Protein AF-A0A0J1BJH4-F1 (afdb_monomer_lite)

Secondary structure (DSSP, 8-state):
-HHHHHHHHHGGGGGSTTHHHHHHHHHHHHHHHH-HHHHHHHHHHHHHHHTSTTEEEEE-TTSSEEEEETTEEEEEE-TTSEEEEE--HHHHHHHHHTTSSEE-TT-TTSSEEEEE--SHHHHHHHHHHHHHHHHHHHHHHHHHHHT-

Structure (mmCIF, N/CA/C/O backbone):
data_AF-A0A0J1BJH4-F1
#
_entry.id   AF-A0A0J1BJH4-F1
#
loop_
_atom_site.group_PDB
_atom_site.id
_atom_site.type_symbol
_atom_site.label_atom_id
_atom_site.label_alt_id
_atom_site.label_comp_id
_atom_site.label_asym_id
_atom_site.label_entity_id
_atom_site.label_seq_id
_atom_site.pdbx_PDB_ins_code
_atom_site.Cartn_x
_atom_site.Cartn_y
_atom_site.Cartn_z
_atom_site.occupancy
_atom_site.B_iso_or_equiv
_atom_site.auth_seq_id
_atom_site.auth_comp_id
_atom_site.auth_asym_id
_atom_site.auth_atom_id
_atom_site.pdbx_PDB_model_num
ATOM 1 N N . MET A 1 1 ? 9.779 8.771 -11.263 1.00 68.31 1 MET A N 1
ATOM 2 C CA . MET A 1 1 ? 10.223 9.571 -12.432 1.00 68.31 1 MET A CA 1
ATOM 3 C C . MET A 1 1 ? 9.064 9.882 -13.375 1.00 68.31 1 MET A C 1
ATOM 5 O O . MET A 1 1 ? 8.737 11.053 -13.467 1.00 68.31 1 MET A O 1
ATOM 9 N N . LEU A 1 2 ? 8.367 8.903 -13.973 1.00 81.81 2 LEU A N 1
ATOM 10 C CA . LEU A 1 2 ? 7.167 9.180 -14.791 1.00 81.81 2 LEU A CA 1
ATOM 11 C C . LEU A 1 2 ? 5.916 9.502 -13.954 1.00 81.81 2 LEU A C 1
ATOM 13 O O . LEU A 1 2 ? 5.309 10.549 -14.140 1.00 81.81 2 LEU A O 1
ATOM 17 N N . PHE A 1 3 ? 5.568 8.651 -12.983 1.00 83.12 3 PHE A N 1
ATOM 18 C CA . PHE A 1 3 ? 4.382 8.849 -12.136 1.00 83.12 3 PHE A CA 1
ATOM 19 C C . PHE A 1 3 ? 4.398 10.206 -11.420 1.00 83.12 3 PHE A C 1
ATOM 21 O O . PHE A 1 3 ? 3.482 11.007 -11.563 1.00 83.12 3 PHE A O 1
ATOM 28 N N . SER A 1 4 ? 5.500 10.516 -10.734 1.00 82.88 4 SER A N 1
ATOM 29 C CA . SER A 1 4 ? 5.683 11.798 -10.045 1.00 82.88 4 SER A CA 1
ATOM 30 C C . SER A 1 4 ? 5.631 12.997 -11.000 1.00 82.88 4 SER A C 1
ATOM 32 O O . SER A 1 4 ? 5.155 14.057 -10.610 1.00 82.88 4 SER A O 1
ATOM 34 N N . PHE A 1 5 ? 6.099 12.847 -12.246 1.00 87.62 5 PHE A N 1
ATOM 35 C CA . PHE A 1 5 ? 5.996 13.891 -13.267 1.00 87.62 5 PHE A CA 1
ATOM 36 C C . PHE A 1 5 ? 4.535 14.118 -13.674 1.00 87.62 5 PHE A C 1
ATOM 38 O O . PHE A 1 5 ? 4.062 15.251 -13.624 1.00 87.62 5 PHE A O 1
ATOM 45 N N . VAL A 1 6 ? 3.801 13.050 -14.003 1.00 86.81 6 VAL A N 1
ATOM 46 C CA . VAL A 1 6 ? 2.380 13.126 -14.382 1.00 86.81 6 VAL A CA 1
ATOM 47 C C . VAL A 1 6 ? 1.564 13.752 -13.258 1.00 86.81 6 VAL A C 1
ATOM 49 O O . VAL A 1 6 ? 0.850 14.721 -13.482 1.00 86.81 6 VAL A O 1
ATOM 52 N N . VAL A 1 7 ? 1.732 13.278 -12.027 1.00 85.81 7 VAL A N 1
ATOM 53 C CA . VAL A 1 7 ? 1.026 13.824 -10.864 1.00 85.81 7 VAL A CA 1
ATOM 54 C C . VAL A 1 7 ? 1.351 15.309 -10.646 1.00 85.81 7 VAL A C 1
ATOM 56 O O . VAL A 1 7 ? 0.452 16.098 -10.360 1.00 85.81 7 VAL A O 1
ATOM 59 N N . LYS A 1 8 ? 2.618 15.716 -10.814 1.00 87.44 8 LYS A N 1
ATOM 60 C CA . LYS A 1 8 ? 3.061 17.100 -10.586 1.00 87.44 8 LYS A CA 1
ATOM 61 C C . LYS A 1 8 ? 2.583 18.076 -11.662 1.00 87.44 8 LYS A C 1
ATOM 63 O O . LYS A 1 8 ? 2.177 19.183 -11.324 1.00 87.44 8 LYS A O 1
ATOM 68 N N . TYR A 1 9 ? 2.664 17.700 -12.937 1.00 90.12 9 TYR A N 1
ATOM 69 C CA . TYR A 1 9 ? 2.416 18.617 -14.059 1.00 90.12 9 TYR A CA 1
ATOM 70 C C . TYR A 1 9 ? 1.043 18.430 -14.703 1.00 90.12 9 TYR A C 1
ATOM 72 O O . TYR A 1 9 ? 0.465 19.385 -15.211 1.00 90.12 9 TYR A O 1
ATOM 80 N N . LEU A 1 10 ? 0.502 17.215 -14.656 1.00 90.62 10 LEU A N 1
ATOM 81 C CA . LEU A 1 10 ? -0.784 16.844 -15.247 1.00 90.62 10 LEU A CA 1
ATOM 82 C C . LEU A 1 10 ? -1.839 16.510 -14.183 1.00 90.62 10 LEU A C 1
ATOM 84 O O . LEU A 1 10 ? -2.918 16.029 -14.511 1.00 90.62 10 LEU A O 1
ATOM 88 N N . GLY A 1 11 ? -1.575 16.806 -12.906 1.00 86.69 11 GLY A N 1
ATOM 89 C CA . GLY A 1 11 ? -2.496 16.521 -11.803 1.00 86.69 11 GLY A CA 1
ATOM 90 C C . GLY A 1 11 ? -3.868 17.196 -11.927 1.00 86.69 11 GLY A C 1
ATOM 91 O O . GLY A 1 11 ? -4.829 16.711 -11.336 1.00 86.69 11 GLY A O 1
ATOM 92 N N . PHE A 1 12 ? -4.003 18.267 -12.719 1.00 90.75 12 PHE A N 1
ATOM 93 C CA . PHE A 1 12 ? -5.297 18.903 -13.010 1.00 90.75 12 PHE A CA 1
ATOM 94 C C . PHE A 1 12 ? -6.258 17.978 -13.777 1.00 90.75 12 PHE A C 1
ATOM 96 O O . PHE A 1 12 ? -7.474 18.116 -13.657 1.00 90.75 12 PHE A O 1
ATOM 103 N N . LEU A 1 13 ? -5.726 16.991 -14.505 1.00 91.50 13 LEU A N 1
ATOM 104 C CA . LEU A 1 13 ? -6.509 16.013 -15.257 1.00 91.50 13 LEU A CA 1
ATOM 105 C C . LEU A 1 13 ? -7.305 15.057 -14.357 1.00 91.50 13 LEU A C 1
ATOM 107 O O . LEU A 1 13 ? -8.266 14.452 -14.821 1.00 91.50 13 LEU A O 1
ATOM 111 N N . LYS A 1 14 ? -6.983 14.962 -13.060 1.00 87.62 14 LYS A N 1
ATOM 112 C CA . LYS A 1 14 ? -7.725 14.123 -12.102 1.00 87.62 14 LYS A CA 1
ATOM 113 C C . LYS A 1 14 ? -9.203 14.508 -11.948 1.00 87.62 14 LYS A C 1
ATOM 115 O O . LYS A 1 14 ? -9.975 13.726 -11.409 1.00 87.62 14 LYS A O 1
ATOM 120 N N . GLY A 1 15 ? -9.586 15.716 -12.373 1.00 89.56 15 GLY A N 1
ATOM 121 C CA . GLY A 1 15 ? -10.982 16.160 -12.394 1.00 89.56 15 GLY A CA 1
ATOM 122 C C . GLY A 1 15 ? -11.812 15.536 -13.521 1.00 89.56 15 GLY A C 1
ATOM 123 O O . GLY A 1 15 ? -13.035 15.626 -13.487 1.00 89.56 15 GLY A O 1
ATOM 124 N N . ILE A 1 16 ? -11.169 14.905 -14.511 1.00 94.06 16 ILE A N 1
ATOM 125 C CA . ILE A 1 16 ? -11.852 14.183 -15.585 1.00 94.06 16 ILE A CA 1
ATOM 126 C C . ILE A 1 16 ? -12.253 12.801 -15.050 1.00 94.06 16 ILE A C 1
ATOM 128 O O . ILE A 1 16 ? -11.376 12.051 -14.607 1.00 94.06 16 ILE A O 1
ATOM 132 N N . PRO A 1 17 ? -13.548 12.433 -15.099 1.00 93.62 17 PRO A N 1
ATOM 133 C CA . PRO A 1 17 ? -14.009 11.134 -14.625 1.00 93.62 17 PRO A CA 1
ATOM 134 C C . PRO A 1 17 ? -13.218 9.978 -15.245 1.00 93.62 17 PRO A C 1
ATOM 136 O O . PRO A 1 17 ? -12.952 9.975 -16.445 1.00 93.62 17 PRO A O 1
ATOM 139 N N . LEU A 1 18 ? -12.868 8.987 -14.421 1.00 93.38 18 LEU A N 1
ATOM 140 C CA . LEU A 1 18 ? -12.176 7.745 -14.801 1.00 93.38 18 LEU A CA 1
ATOM 141 C C . LEU A 1 18 ? -10.732 7.888 -15.310 1.00 93.38 18 LEU A C 1
ATOM 143 O O . LEU A 1 18 ? -10.048 6.880 -15.489 1.00 93.38 18 LEU A O 1
ATOM 147 N N . LEU A 1 19 ? -10.226 9.103 -15.530 1.00 94.88 19 LEU A N 1
ATOM 148 C CA . LEU A 1 19 ? -8.923 9.286 -16.169 1.00 94.88 19 LEU A CA 1
ATOM 149 C C . LEU A 1 19 ? -7.764 8.764 -15.312 1.00 94.88 19 LEU A C 1
ATOM 151 O O . LEU A 1 19 ? -6.823 8.173 -15.839 1.00 94.88 19 LEU A O 1
ATOM 155 N N . ALA A 1 20 ? -7.843 8.927 -13.993 1.00 94.38 20 ALA A N 1
ATOM 156 C CA . ALA A 1 20 ? -6.829 8.399 -13.088 1.00 94.38 20 ALA A CA 1
ATOM 157 C C . ALA A 1 20 ? -6.817 6.859 -13.078 1.00 94.38 20 ALA A C 1
ATOM 159 O O . ALA A 1 20 ? -5.752 6.246 -13.060 1.00 94.38 20 ALA A O 1
ATOM 160 N N . GLN A 1 21 ? -7.992 6.230 -13.177 1.00 95.69 21 GLN A N 1
ATOM 161 C CA . GLN A 1 21 ? -8.126 4.779 -13.294 1.00 95.69 21 GLN A CA 1
ATOM 162 C C . GLN A 1 21 ? -7.561 4.285 -14.626 1.00 95.69 21 GLN A C 1
ATOM 164 O O . GLN A 1 21 ? -6.824 3.304 -14.642 1.00 95.69 21 GLN A O 1
ATOM 169 N N . ILE A 1 22 ? -7.857 4.966 -15.738 1.00 96.19 22 ILE A N 1
ATOM 170 C CA . ILE A 1 22 ? -7.286 4.628 -17.050 1.00 96.19 22 ILE A CA 1
ATOM 171 C C . ILE A 1 22 ? -5.760 4.722 -16.998 1.00 96.19 22 ILE A C 1
ATOM 173 O O . ILE A 1 22 ? -5.079 3.796 -17.427 1.00 96.19 22 ILE A O 1
ATOM 177 N N . PHE A 1 23 ? -5.219 5.805 -16.437 1.00 95.12 23 PHE A N 1
ATOM 178 C CA . PHE A 1 23 ? -3.777 5.994 -16.306 1.00 95.12 23 PHE A CA 1
ATOM 179 C C . PHE A 1 23 ? -3.114 4.869 -15.499 1.00 95.12 23 PHE A C 1
ATOM 181 O O . PHE A 1 23 ? -2.116 4.302 -15.944 1.00 95.12 23 PHE A O 1
ATOM 188 N N . ASP A 1 24 ? -3.686 4.504 -14.352 1.00 96.50 24 ASP A N 1
ATOM 189 C CA . ASP A 1 24 ? -3.160 3.414 -13.527 1.00 96.50 24 ASP A CA 1
ATOM 190 C C . ASP A 1 24 ? -3.239 2.051 -14.242 1.00 96.50 24 ASP A C 1
ATOM 192 O O . ASP A 1 24 ? -2.275 1.290 -14.223 1.00 96.50 24 ASP A O 1
ATOM 196 N N . ASN A 1 25 ? -4.317 1.776 -14.986 1.00 96.56 25 ASN A N 1
ATOM 197 C CA . ASN A 1 25 ? -4.434 0.548 -15.781 1.00 96.56 25 ASN A CA 1
ATOM 198 C C . ASN A 1 25 ? -3.459 0.508 -16.969 1.00 96.56 25 ASN A C 1
ATOM 200 O O . ASN A 1 25 ? -2.920 -0.551 -17.280 1.00 96.56 25 ASN A O 1
ATOM 204 N N . VAL A 1 26 ? -3.174 1.644 -17.614 1.00 96.38 26 VAL A N 1
ATOM 205 C CA . VAL A 1 26 ? -2.116 1.728 -18.637 1.00 96.38 26 VAL A CA 1
ATOM 206 C C . VAL A 1 26 ? -0.752 1.416 -18.017 1.00 96.38 26 VAL A C 1
ATOM 208 O O . VAL A 1 26 ? 0.031 0.674 -18.606 1.00 96.38 26 VAL A O 1
ATOM 211 N N . MET A 1 27 ? -0.482 1.913 -16.806 1.00 95.25 27 MET A N 1
ATOM 212 C CA . MET A 1 27 ? 0.725 1.555 -16.055 1.00 95.25 27 MET A CA 1
ATOM 213 C C . MET A 1 27 ? 0.764 0.062 -15.707 1.00 95.25 27 MET A C 1
ATOM 215 O O . MET A 1 27 ? 1.830 -0.544 -15.810 1.00 95.25 27 MET A O 1
ATOM 219 N N . LYS A 1 28 ? -0.377 -0.545 -15.351 1.00 96.19 28 LYS A N 1
ATOM 220 C CA . LYS A 1 28 ? -0.492 -1.991 -15.103 1.00 96.19 28 LYS A CA 1
ATOM 221 C C . LYS A 1 28 ? -0.168 -2.810 -16.352 1.00 96.19 28 LYS A C 1
ATOM 223 O O . LYS A 1 28 ? 0.634 -3.733 -16.279 1.00 96.19 28 LYS A O 1
ATOM 228 N N . LEU A 1 29 ? -0.736 -2.441 -17.503 1.00 97.38 29 LEU A N 1
ATOM 229 C CA . LEU A 1 29 ? -0.457 -3.092 -18.790 1.00 97.38 29 LEU A CA 1
ATOM 230 C C . LEU A 1 29 ? 1.011 -2.945 -19.197 1.00 97.38 29 LEU A C 1
ATOM 232 O O . LEU A 1 29 ? 1.612 -3.895 -19.686 1.00 97.38 29 LEU A O 1
ATOM 236 N N . TRP A 1 30 ? 1.601 -1.772 -18.969 1.00 95.69 30 TRP A N 1
ATOM 237 C CA . TRP A 1 30 ? 3.029 -1.569 -19.188 1.00 95.69 30 TRP A CA 1
ATOM 238 C C . TRP A 1 30 ? 3.868 -2.482 -18.286 1.00 95.69 30 TRP A C 1
ATOM 240 O O . TRP A 1 30 ? 4.768 -3.157 -18.779 1.00 95.69 30 TRP A O 1
ATOM 250 N N . LEU A 1 31 ? 3.554 -2.552 -16.987 1.00 94.56 31 LEU A N 1
ATOM 251 C CA . LEU A 1 31 ? 4.264 -3.418 -16.042 1.00 94.56 31 LEU A CA 1
ATOM 252 C C . LEU A 1 31 ? 4.124 -4.897 -16.357 1.00 94.56 31 LEU A C 1
ATOM 254 O O . LEU A 1 31 ? 5.109 -5.611 -16.254 1.00 94.56 31 LEU A O 1
ATOM 258 N N . PHE A 1 32 ? 2.966 -5.339 -16.834 1.00 96.06 32 PHE A N 1
ATOM 259 C CA . PHE A 1 32 ? 2.797 -6.710 -17.305 1.00 96.06 32 PHE A CA 1
ATOM 260 C C . PHE A 1 32 ? 3.828 -7.087 -18.383 1.00 96.06 32 PHE A C 1
ATOM 262 O O . PHE A 1 32 ? 4.293 -8.222 -18.426 1.00 96.06 32 PHE A O 1
ATOM 269 N N . VAL A 1 33 ? 4.218 -6.130 -19.231 1.00 97.06 33 VAL A N 1
ATOM 270 C CA . VAL A 1 33 ? 5.228 -6.344 -20.273 1.00 97.06 33 VAL A CA 1
ATOM 271 C C . VAL A 1 33 ? 6.656 -6.233 -19.728 1.00 97.06 33 VAL A C 1
ATOM 273 O O . VAL A 1 33 ? 7.517 -6.997 -20.157 1.00 97.06 33 VAL A O 1
ATOM 276 N N . VAL A 1 34 ? 6.937 -5.281 -18.829 1.00 95.75 34 VAL A N 1
ATOM 277 C CA . VAL A 1 34 ? 8.326 -4.964 -18.428 1.00 95.75 34 VAL A CA 1
ATOM 278 C C . VAL A 1 34 ? 8.791 -5.594 -17.115 1.00 95.75 34 VAL A C 1
ATOM 280 O O . VAL A 1 34 ? 9.991 -5.760 -16.928 1.00 95.75 34 VAL A O 1
ATOM 283 N N . ASP A 1 35 ? 7.874 -5.885 -16.197 1.00 95.44 35 ASP A N 1
ATOM 284 C CA . ASP A 1 35 ? 8.145 -6.368 -14.838 1.00 95.44 35 ASP A CA 1
ATOM 285 C C . ASP A 1 35 ? 6.887 -7.064 -14.268 1.00 95.44 35 ASP A C 1
ATOM 287 O O . ASP A 1 35 ? 6.211 -6.526 -13.381 1.00 95.44 35 ASP A O 1
ATOM 291 N N . PRO A 1 36 ? 6.505 -8.230 -14.830 1.00 95.56 36 PRO A N 1
ATOM 292 C CA . PRO A 1 36 ? 5.314 -8.959 -14.402 1.00 95.56 36 PRO A CA 1
ATOM 293 C C . PRO A 1 36 ? 5.433 -9.491 -12.969 1.00 95.56 36 PRO A C 1
ATOM 295 O O . PRO A 1 36 ? 4.419 -9.575 -12.285 1.00 95.56 36 PRO A O 1
ATOM 298 N N . GLU A 1 37 ? 6.648 -9.767 -12.480 1.00 96.19 37 GLU A N 1
ATOM 299 C CA . GLU A 1 37 ? 6.871 -10.209 -11.096 1.00 96.19 37 GLU A CA 1
ATOM 300 C C . GLU A 1 37 ? 6.360 -9.163 -10.100 1.00 96.19 37 GLU A C 1
ATOM 302 O O . GLU A 1 37 ? 5.711 -9.513 -9.117 1.00 96.19 37 GLU A O 1
ATOM 307 N N . ARG A 1 38 ? 6.539 -7.860 -10.372 1.00 96.00 38 ARG A N 1
ATOM 308 C CA . ARG A 1 38 ? 5.954 -6.817 -9.516 1.00 96.00 38 ARG A CA 1
ATOM 309 C C . ARG A 1 38 ? 4.427 -6.898 -9.435 1.00 96.00 38 ARG A C 1
ATOM 311 O O . ARG A 1 38 ? 3.878 -6.539 -8.395 1.00 96.00 38 ARG A O 1
ATOM 318 N N . LEU A 1 39 ? 3.740 -7.346 -10.487 1.00 96.81 39 LEU A N 1
ATOM 319 C CA . LEU A 1 39 ? 2.289 -7.549 -10.431 1.00 96.81 39 LEU A CA 1
ATOM 320 C C . LEU A 1 39 ? 1.926 -8.724 -9.518 1.00 96.81 39 LEU A C 1
ATOM 322 O O . LEU A 1 39 ? 1.008 -8.576 -8.717 1.00 96.81 39 LEU A O 1
ATOM 326 N N . ASP A 1 40 ? 2.692 -9.817 -9.550 1.00 97.81 40 ASP A N 1
ATOM 327 C CA . ASP A 1 40 ? 2.494 -10.947 -8.632 1.00 97.81 40 ASP A CA 1
ATOM 328 C C . ASP A 1 40 ? 2.657 -10.511 -7.164 1.00 97.81 40 ASP A C 1
ATOM 330 O O . ASP A 1 40 ? 1.876 -10.905 -6.298 1.00 97.81 40 ASP A O 1
ATOM 334 N N . LEU A 1 41 ? 3.624 -9.629 -6.876 1.00 98.31 41 LEU A N 1
ATOM 335 C CA . LEU A 1 41 ? 3.816 -9.068 -5.532 1.00 98.31 41 LEU A CA 1
ATOM 336 C C . LEU A 1 41 ? 2.634 -8.194 -5.086 1.00 98.31 41 LEU A C 1
ATOM 338 O O . LEU A 1 41 ? 2.271 -8.195 -3.908 1.00 98.31 41 LEU A O 1
ATOM 342 N N . LEU A 1 42 ? 2.041 -7.428 -6.007 1.00 98.06 42 LEU A N 1
ATOM 343 C CA . LEU A 1 42 ? 0.847 -6.626 -5.727 1.00 98.06 42 LEU A CA 1
ATOM 344 C C . LEU A 1 42 ? -0.365 -7.514 -5.449 1.00 98.06 42 LEU A C 1
ATOM 346 O O . LEU A 1 42 ? -1.090 -7.260 -4.485 1.00 98.06 42 LEU A O 1
ATOM 350 N N . ASP A 1 43 ? -0.541 -8.571 -6.239 1.00 98.00 43 ASP A N 1
ATOM 351 C CA . ASP A 1 43 ? -1.600 -9.553 -6.037 1.00 98.00 43 ASP A CA 1
ATOM 352 C C . ASP A 1 43 ? -1.408 -10.284 -4.692 1.00 98.00 43 ASP A C 1
ATOM 354 O O . ASP A 1 43 ? -2.371 -10.491 -3.952 1.00 98.00 43 ASP A O 1
ATOM 358 N N . GLU A 1 44 ? -0.176 -10.636 -4.308 1.00 98.38 44 GLU A N 1
ATOM 359 C CA . GLU A 1 44 ? 0.115 -11.245 -3.002 1.00 98.38 44 GLU A CA 1
ATOM 360 C C . GLU A 1 44 ? -0.174 -10.285 -1.835 1.00 98.38 44 GLU A C 1
ATOM 362 O O . GLU A 1 44 ? -0.783 -10.690 -0.835 1.00 98.38 44 GLU A O 1
ATOM 367 N N . LEU A 1 45 ? 0.205 -9.009 -1.964 1.00 98.50 45 LEU A N 1
ATOM 368 C CA . LEU A 1 45 ? -0.095 -7.966 -0.981 1.00 98.50 45 LEU A CA 1
ATOM 369 C C . LEU A 1 45 ? -1.613 -7.801 -0.796 1.00 98.50 45 LEU A C 1
ATOM 371 O O . LEU A 1 45 ? -2.101 -7.810 0.340 1.00 98.50 45 LEU A O 1
ATOM 375 N N . GLU A 1 46 ? -2.362 -7.693 -1.899 1.00 98.25 46 GLU A N 1
ATOM 376 C CA . GLU A 1 46 ? -3.820 -7.552 -1.887 1.00 98.25 46 GLU A CA 1
ATOM 377 C C . GLU A 1 46 ? -4.496 -8.771 -1.248 1.00 98.25 46 GLU A C 1
ATOM 379 O O . GLU A 1 46 ? -5.263 -8.635 -0.290 1.00 98.25 46 GLU A O 1
ATOM 384 N N . ASN A 1 47 ? -4.158 -9.973 -1.723 1.00 98.25 47 ASN A N 1
ATOM 385 C CA . ASN A 1 47 ? -4.716 -11.230 -1.229 1.00 98.25 47 ASN A CA 1
ATOM 386 C C . ASN A 1 47 ? -4.401 -11.471 0.250 1.00 98.25 47 ASN A C 1
ATOM 388 O O . ASN A 1 47 ? -5.204 -12.067 0.973 1.00 98.25 47 ASN A O 1
ATOM 392 N N . THR A 1 48 ? -3.235 -11.027 0.720 1.00 98.12 48 THR A N 1
ATOM 393 C CA . THR A 1 48 ? -2.871 -11.105 2.137 1.00 98.12 48 THR A CA 1
ATOM 394 C C . THR A 1 48 ? -3.738 -10.176 2.974 1.00 98.12 48 THR A C 1
ATOM 396 O O . THR A 1 48 ? -4.294 -10.609 3.986 1.00 98.12 48 THR A O 1
ATOM 399 N N . ALA A 1 49 ? -3.908 -8.925 2.542 1.00 97.25 49 ALA A N 1
ATOM 400 C CA . ALA A 1 49 ? -4.723 -7.951 3.253 1.00 97.25 49 ALA A CA 1
ATOM 401 C C . ALA A 1 49 ? -6.207 -8.347 3.279 1.00 97.25 49 ALA A C 1
ATOM 403 O O . ALA A 1 49 ? -6.873 -8.181 4.301 1.00 97.25 49 ALA A O 1
ATOM 404 N N . LEU A 1 50 ? -6.744 -8.898 2.186 1.00 96.62 50 LEU A N 1
ATOM 405 C CA . LEU A 1 50 ? -8.146 -9.329 2.083 1.00 96.62 50 LEU A CA 1
ATOM 406 C C . LEU A 1 50 ? -8.548 -10.405 3.100 1.00 96.62 50 LEU A C 1
ATOM 408 O O . LEU A 1 50 ? -9.727 -10.538 3.418 1.00 96.62 50 LEU A O 1
ATOM 412 N N . LYS A 1 51 ? -7.582 -11.153 3.644 1.00 97.19 51 LYS A N 1
ATOM 413 C CA . LYS A 1 51 ? -7.827 -12.160 4.687 1.00 97.19 51 LYS A CA 1
ATOM 414 C C . LYS A 1 51 ? -8.049 -11.547 6.072 1.00 97.19 51 LYS A C 1
ATOM 416 O O . LYS A 1 51 ? -8.423 -12.267 6.996 1.00 97.19 51 LYS A O 1
ATOM 421 N N . TRP A 1 52 ? -7.784 -10.253 6.256 1.00 97.12 52 TRP A N 1
ATOM 422 C CA . TRP A 1 52 ? -7.981 -9.587 7.541 1.00 97.12 52 TRP A CA 1
ATOM 423 C C . TRP A 1 52 ? -9.454 -9.252 7.777 1.00 97.12 52 TRP A C 1
ATOM 425 O O . TRP A 1 52 ? -10.169 -8.801 6.884 1.00 97.12 52 TRP A O 1
ATOM 435 N N . GLU A 1 53 ? -9.910 -9.453 9.010 1.00 95.56 53 GLU A N 1
ATOM 436 C CA . GLU A 1 53 ? -11.303 -9.241 9.391 1.00 95.56 53 GLU A CA 1
ATOM 437 C C . GLU A 1 53 ? -11.752 -7.791 9.135 1.00 95.56 53 GLU A C 1
ATOM 439 O O . GLU A 1 53 ? -11.048 -6.837 9.456 1.00 95.56 53 GLU A O 1
ATOM 444 N N . GLN A 1 54 ? -12.945 -7.605 8.561 1.00 94.00 54 GLN A N 1
ATOM 445 C CA . GLN A 1 54 ? -13.510 -6.281 8.244 1.00 94.00 54 GLN A CA 1
ATOM 446 C C . GLN A 1 54 ? -12.663 -5.423 7.284 1.00 94.00 54 GLN A C 1
ATOM 448 O O . GLN A 1 54 ? -12.965 -4.234 7.102 1.00 94.00 54 GLN A O 1
ATOM 453 N N . ASN A 1 55 ? -11.625 -6.002 6.672 1.00 95.94 55 ASN A N 1
ATOM 454 C CA . ASN A 1 55 ? -10.911 -5.383 5.574 1.00 95.94 55 ASN A CA 1
ATOM 455 C C . ASN A 1 55 ? -11.665 -5.611 4.256 1.00 95.94 55 ASN A C 1
ATOM 457 O O . ASN A 1 55 ? -12.295 -6.643 4.045 1.00 95.94 55 ASN A O 1
ATOM 461 N N . SER A 1 56 ? -11.607 -4.629 3.365 1.00 97.12 56 SER A N 1
ATOM 462 C CA . SER A 1 56 ? -12.198 -4.695 2.027 1.00 97.12 56 SER A CA 1
ATOM 463 C C . SER A 1 56 ? -11.375 -3.868 1.050 1.00 97.12 56 SER A C 1
ATOM 465 O O . SER A 1 56 ? -10.728 -2.898 1.451 1.00 97.12 56 SER A O 1
ATOM 467 N N . VAL A 1 57 ? -11.419 -4.227 -0.231 1.00 97.38 57 VAL A N 1
ATOM 468 C CA . VAL A 1 57 ? -10.741 -3.492 -1.305 1.00 97.38 57 VAL A CA 1
ATOM 469 C C . VAL A 1 57 ? -11.744 -2.753 -2.185 1.00 97.38 57 VAL A C 1
ATOM 471 O O . VAL A 1 57 ? -12.887 -3.183 -2.340 1.00 97.38 57 VAL A O 1
ATOM 474 N N . ALA A 1 58 ? -11.327 -1.622 -2.745 1.00 97.00 58 ALA A N 1
ATOM 475 C CA . ALA A 1 58 ? -12.095 -0.848 -3.715 1.00 97.00 58 ALA A CA 1
ATOM 476 C C . ALA A 1 58 ? -11.157 -0.179 -4.727 1.00 97.00 58 ALA A C 1
ATOM 478 O O . ALA A 1 58 ? -9.954 -0.084 -4.495 1.00 97.00 58 ALA A O 1
ATOM 479 N N . LEU A 1 59 ? -11.700 0.336 -5.831 1.00 95.88 59 LEU A N 1
ATOM 480 C CA . LEU A 1 59 ? -10.927 1.196 -6.727 1.00 95.88 59 LEU A CA 1
ATOM 481 C C . LEU A 1 59 ? -10.620 2.522 -6.031 1.00 95.88 59 LEU A C 1
ATOM 483 O O . LEU A 1 59 ? -11.530 3.197 -5.544 1.00 95.88 59 LEU A O 1
ATOM 487 N N . HIS A 1 60 ? -9.350 2.917 -6.022 1.00 96.31 60 HIS A N 1
ATOM 488 C CA . HIS A 1 60 ? -8.968 4.216 -5.495 1.00 96.31 60 HIS A CA 1
ATOM 489 C C . HIS A 1 60 ? -9.369 5.334 -6.471 1.00 96.31 60 HIS A C 1
ATOM 491 O O . HIS A 1 60 ? -9.275 5.196 -7.698 1.00 96.31 60 HIS A O 1
ATOM 497 N N . GLN A 1 61 ? -9.802 6.478 -5.934 1.00 93.50 61 GLN A N 1
ATOM 498 C CA . GLN A 1 61 ? -10.283 7.614 -6.736 1.00 93.50 61 GLN A CA 1
ATOM 499 C C . GLN A 1 61 ? -9.210 8.180 -7.685 1.00 93.50 61 GLN A C 1
ATOM 501 O O . GLN A 1 61 ? -9.549 8.754 -8.720 1.00 93.50 61 GLN A O 1
ATOM 506 N N . TYR A 1 62 ? -7.929 7.970 -7.366 1.00 93.38 62 TYR A N 1
ATOM 507 C CA . TYR A 1 62 ? -6.783 8.369 -8.186 1.00 93.38 62 TYR A CA 1
ATOM 508 C C . TYR A 1 62 ? -6.082 7.188 -8.883 1.00 93.38 62 TYR A C 1
ATOM 510 O O . TYR A 1 62 ? -4.923 7.306 -9.271 1.00 93.38 62 TYR A O 1
ATOM 518 N N . GLY A 1 63 ? -6.800 6.076 -9.083 1.00 95.12 63 GLY A N 1
ATOM 519 C CA . GLY A 1 63 ? -6.262 4.840 -9.660 1.00 95.12 63 GLY A CA 1
ATOM 520 C C . GLY A 1 63 ? -5.546 3.976 -8.620 1.00 95.12 63 GLY A C 1
ATOM 521 O O . GLY A 1 63 ? -5.104 4.484 -7.593 1.00 95.12 63 GLY A O 1
ATOM 522 N N . GLY A 1 64 ? -5.444 2.672 -8.876 1.00 96.75 64 GLY A N 1
ATOM 523 C CA . GLY A 1 64 ? -4.928 1.690 -7.922 1.00 96.75 64 GLY A CA 1
ATOM 524 C C . GLY A 1 64 ? -6.007 1.038 -7.051 1.00 96.75 64 GLY A C 1
ATOM 525 O O . GLY A 1 64 ? -7.212 1.252 -7.233 1.00 96.75 64 GLY A O 1
ATOM 526 N N . ILE A 1 65 ? -5.550 0.232 -6.096 1.00 97.94 65 ILE A N 1
ATOM 527 C CA . ILE A 1 65 ? -6.367 -0.539 -5.155 1.00 97.94 65 ILE A CA 1
ATOM 528 C C . ILE A 1 65 ? -6.351 0.157 -3.797 1.00 97.94 65 ILE A C 1
ATOM 530 O O . ILE A 1 65 ? -5.294 0.434 -3.242 1.00 97.94 65 ILE A O 1
ATOM 534 N N . GLN A 1 66 ? -7.528 0.419 -3.244 1.00 98.50 66 GLN A N 1
ATOM 535 C CA . GLN A 1 66 ? -7.728 1.035 -1.939 1.00 98.50 66 GLN A CA 1
ATOM 536 C C . GLN A 1 66 ? -8.098 -0.015 -0.894 1.00 98.50 66 GLN A C 1
ATOM 538 O O . GLN A 1 66 ? -9.074 -0.738 -1.079 1.00 98.50 66 GLN A O 1
ATOM 543 N N . PHE A 1 67 ? -7.393 -0.035 0.234 1.00 98.50 67 PHE A N 1
ATOM 544 C CA . PHE A 1 67 ? -7.688 -0.875 1.394 1.00 98.50 67 PHE A CA 1
ATOM 545 C C . PHE A 1 67 ? -8.531 -0.117 2.419 1.00 98.50 67 PHE A C 1
ATOM 547 O O . PHE A 1 67 ? -8.201 1.001 2.834 1.00 98.50 67 PHE A O 1
ATOM 554 N N . ASN A 1 68 ? -9.618 -0.745 2.860 1.00 98.12 68 ASN A N 1
ATOM 555 C CA . ASN A 1 68 ? -10.615 -0.140 3.729 1.00 98.12 68 ASN A CA 1
ATOM 556 C C . ASN A 1 68 ? -10.888 -1.006 4.952 1.00 98.12 68 ASN A C 1
ATOM 558 O O . ASN A 1 68 ? -11.221 -2.179 4.821 1.00 98.12 68 ASN A O 1
ATOM 562 N N . PHE A 1 69 ? -10.887 -0.393 6.133 1.00 97.06 69 PHE A N 1
ATOM 563 C CA . PHE A 1 69 ? -11.353 -1.018 7.364 1.00 97.06 69 PHE A CA 1
ATOM 564 C C . PHE A 1 69 ? -12.714 -0.439 7.737 1.00 97.06 69 PHE A C 1
ATOM 566 O O . PHE A 1 69 ? -12.840 0.776 7.923 1.00 97.06 69 PHE A O 1
ATOM 573 N N . SER A 1 70 ? -13.743 -1.286 7.850 1.00 93.00 70 SER A N 1
ATOM 574 C CA . SER A 1 70 ? -15.119 -0.832 8.129 1.00 93.00 70 SER A CA 1
ATOM 575 C C . SER A 1 70 ? -15.575 0.314 7.197 1.00 93.00 70 SER A C 1
ATOM 577 O O . SER A 1 70 ? -16.152 1.306 7.648 1.00 93.00 70 SER A O 1
ATOM 579 N N . GLY A 1 71 ? -15.250 0.214 5.901 1.00 92.81 71 GLY A N 1
ATOM 580 C CA . GLY A 1 71 ? -15.622 1.200 4.876 1.00 92.81 71 GLY A CA 1
ATOM 581 C C . GLY A 1 71 ? -14.807 2.501 4.868 1.00 92.81 71 GLY A C 1
ATOM 582 O O . GLY A 1 71 ? -15.168 3.429 4.150 1.00 92.81 71 GLY A O 1
ATOM 583 N N . LYS A 1 72 ? -13.724 2.602 5.653 1.00 95.25 72 LYS A N 1
ATOM 584 C CA . LYS A 1 72 ? -12.824 3.765 5.653 1.00 95.25 72 LYS A CA 1
ATOM 585 C C . LYS A 1 72 ? -11.434 3.390 5.170 1.00 95.25 72 LYS A C 1
ATOM 587 O O . LYS A 1 72 ? -10.835 2.449 5.687 1.00 95.25 72 LYS A O 1
ATOM 592 N N . GLU A 1 73 ? -10.920 4.178 4.235 1.00 97.38 73 GLU A N 1
ATOM 593 C CA . GLU A 1 73 ? -9.576 4.025 3.691 1.00 97.38 73 GLU A CA 1
ATOM 594 C C . GLU A 1 73 ? -8.506 4.134 4.784 1.00 97.38 73 GLU A C 1
ATOM 596 O O . GLU A 1 73 ? -8.533 5.050 5.615 1.00 97.38 73 GLU A O 1
ATOM 601 N N . PHE A 1 74 ? -7.542 3.214 4.759 1.00 97.25 74 PHE A N 1
ATOM 602 C CA . PHE A 1 74 ? -6.328 3.308 5.576 1.00 97.25 74 PHE A CA 1
ATOM 603 C C . PHE A 1 74 ? -5.032 3.106 4.783 1.00 97.25 74 PHE A C 1
ATOM 605 O O . PHE A 1 74 ? -3.959 3.374 5.325 1.00 97.25 74 PHE A O 1
ATOM 612 N N . ALA A 1 75 ? -5.119 2.652 3.533 1.00 98.25 75 ALA A N 1
ATOM 613 C CA . ALA A 1 75 ? -4.000 2.550 2.606 1.00 98.25 75 ALA A CA 1
ATOM 614 C C . ALA A 1 75 ? -4.513 2.421 1.164 1.00 98.25 75 ALA A C 1
ATOM 616 O O . ALA A 1 75 ? -5.656 2.017 0.952 1.00 98.25 75 ALA A O 1
ATOM 617 N N . HIS A 1 76 ? -3.660 2.689 0.183 1.00 98.25 76 HIS A N 1
ATOM 618 C CA . HIS A 1 76 ? -3.883 2.309 -1.210 1.00 98.25 76 HIS A CA 1
ATOM 619 C C . HIS A 1 76 ? -2.558 2.001 -1.901 1.00 98.25 76 HIS A C 1
ATOM 621 O O . HIS A 1 76 ? -1.506 2.484 -1.491 1.00 98.25 76 HIS A O 1
ATOM 627 N N . VAL A 1 77 ? -2.607 1.185 -2.948 1.00 98.12 77 VAL A N 1
ATOM 628 C CA . VAL A 1 77 ? -1.451 0.856 -3.777 1.00 98.12 77 VAL A CA 1
ATOM 629 C C . VAL A 1 77 ? -1.754 1.128 -5.244 1.00 98.12 77 VAL A C 1
ATOM 631 O O . VAL A 1 77 ? -2.777 0.697 -5.774 1.00 98.12 77 VAL A O 1
ATOM 634 N N . HIS A 1 78 ? -0.867 1.864 -5.901 1.00 97.12 78 HIS A N 1
ATOM 635 C CA . HIS A 1 78 ? -0.912 2.088 -7.342 1.00 97.12 78 HIS A CA 1
ATOM 636 C C . HIS A 1 78 ? -0.271 0.922 -8.090 1.00 97.12 78 HIS A C 1
ATOM 638 O O . HIS A 1 78 ? 0.628 0.254 -7.573 1.00 97.12 78 HIS A O 1
ATOM 644 N N . SER A 1 79 ? -0.661 0.726 -9.352 1.00 95.62 79 SER A N 1
ATOM 645 C CA . SER A 1 79 ? -0.161 -0.381 -10.178 1.00 95.62 79 SER A CA 1
ATOM 646 C C . SER A 1 79 ? 1.363 -0.384 -10.327 1.00 95.62 79 SER A C 1
ATOM 648 O O . SER A 1 79 ? 1.950 -1.414 -10.624 1.00 95.62 79 SER A O 1
ATOM 650 N N . ASN A 1 80 ? 2.025 0.751 -10.084 1.00 93.75 80 ASN A N 1
ATOM 651 C CA . ASN A 1 80 ? 3.478 0.887 -10.121 1.00 93.75 80 ASN A CA 1
ATOM 652 C C . ASN A 1 80 ? 4.224 0.531 -8.822 1.00 93.75 80 ASN A C 1
ATOM 654 O O . ASN A 1 80 ? 5.427 0.791 -8.745 1.00 93.75 80 ASN A O 1
ATOM 658 N N . GLY A 1 81 ? 3.544 -0.032 -7.820 1.00 96.12 81 GLY A N 1
ATOM 659 C CA . GLY A 1 81 ? 4.155 -0.426 -6.546 1.00 96.12 81 GLY A CA 1
ATOM 660 C C . GLY A 1 81 ? 4.276 0.701 -5.519 1.00 96.12 81 GLY A C 1
ATOM 661 O O . GLY A 1 81 ? 4.910 0.517 -4.482 1.00 96.12 81 GLY A O 1
ATOM 662 N N . ILE A 1 82 ? 3.693 1.875 -5.779 1.00 96.50 82 ILE A N 1
ATOM 663 C CA . ILE A 1 82 ? 3.596 2.945 -4.779 1.00 96.50 82 ILE A CA 1
ATOM 664 C C . ILE A 1 82 ? 2.480 2.579 -3.806 1.00 96.50 82 ILE A C 1
ATOM 666 O O . ILE A 1 82 ? 1.309 2.622 -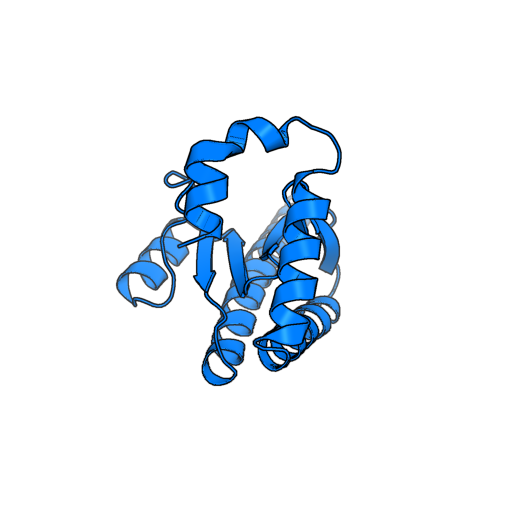4.172 1.00 96.50 82 ILE A O 1
ATOM 670 N N . LEU A 1 83 ? 2.861 2.202 -2.588 1.00 97.88 83 LEU A N 1
ATOM 671 C CA . LEU A 1 83 ? 1.971 1.872 -1.484 1.00 97.88 83 LEU A CA 1
ATOM 672 C C . LEU A 1 83 ? 1.922 3.052 -0.511 1.00 97.88 83 LEU A C 1
ATOM 674 O O . LEU A 1 83 ? 2.883 3.315 0.215 1.00 97.88 83 LEU A O 1
ATOM 678 N N . ASP A 1 84 ? 0.787 3.733 -0.468 1.00 97.44 84 ASP A N 1
ATOM 679 C CA . ASP A 1 84 ? 0.529 4.841 0.438 1.00 97.44 84 ASP A CA 1
ATOM 680 C C . ASP A 1 84 ? -0.279 4.358 1.647 1.00 97.44 84 ASP A C 1
ATOM 682 O O . ASP A 1 84 ? -1.255 3.619 1.521 1.00 97.44 84 ASP A O 1
ATOM 686 N N . ILE A 1 85 ? 0.155 4.738 2.853 1.00 97.56 85 ILE A N 1
ATOM 687 C CA . ILE A 1 85 ? -0.327 4.149 4.111 1.00 97.56 85 ILE A CA 1
ATOM 688 C C . ILE A 1 85 ? -0.604 5.232 5.152 1.00 97.56 85 ILE A C 1
ATOM 690 O O . ILE A 1 85 ? 0.248 6.080 5.427 1.00 97.56 85 ILE A O 1
ATOM 694 N N . LEU A 1 86 ? -1.769 5.173 5.805 1.00 96.25 86 LEU A N 1
ATOM 695 C CA . LEU A 1 86 ? -2.169 6.129 6.836 1.00 96.25 86 LEU A CA 1
ATOM 696 C C . LEU A 1 86 ? -1.727 5.704 8.249 1.00 96.25 86 LEU A C 1
ATOM 698 O O . LEU A 1 86 ? -2.369 4.895 8.927 1.00 96.25 86 LEU A O 1
ATOM 702 N N . LEU A 1 87 ? -0.693 6.360 8.780 1.00 94.50 87 LEU A N 1
ATOM 703 C CA . LEU A 1 87 ? -0.103 6.090 10.099 1.00 94.50 87 LEU A CA 1
ATOM 704 C C . LEU A 1 87 ? -0.339 7.228 11.111 1.00 94.50 87 LEU A C 1
ATOM 706 O O . LEU A 1 87 ? -1.020 8.225 10.839 1.00 94.50 87 LEU A O 1
ATOM 710 N N . SER A 1 88 ? 0.041 7.017 12.377 1.00 91.94 88 SER A N 1
ATOM 711 C CA . SER A 1 88 ? 0.061 8.104 13.368 1.00 91.94 88 SER A CA 1
ATOM 712 C C . SER A 1 88 ? 1.290 8.972 13.125 1.00 91.94 88 SER A C 1
ATOM 714 O O . SER A 1 88 ? 2.265 8.499 12.550 1.00 91.94 88 SER A O 1
ATOM 716 N N . ALA A 1 89 ? 1.256 10.231 13.567 1.00 90.00 89 ALA A N 1
ATOM 717 C CA . ALA A 1 89 ? 2.408 11.121 13.426 1.00 90.00 89 ALA A CA 1
ATOM 718 C C . ALA A 1 89 ? 3.672 10.522 14.070 1.00 90.00 89 ALA A C 1
ATOM 720 O O . ALA A 1 89 ? 4.736 10.562 13.461 1.00 90.00 89 ALA A O 1
ATOM 721 N N . GLN A 1 90 ? 3.525 9.887 15.240 1.00 90.38 90 GLN A N 1
ATOM 722 C CA . GLN A 1 90 ? 4.625 9.209 15.927 1.00 90.38 90 GLN A CA 1
ATOM 723 C C . GLN A 1 90 ? 5.198 8.054 15.096 1.00 90.38 90 GLN A C 1
ATOM 725 O O . GLN A 1 90 ? 6.381 8.060 14.782 1.00 90.38 90 GLN A O 1
ATOM 730 N N . ILE A 1 91 ? 4.351 7.113 14.657 1.00 92.19 91 ILE A N 1
ATOM 731 C CA . ILE A 1 91 ? 4.797 5.954 13.867 1.00 92.19 91 ILE A CA 1
ATOM 732 C C . ILE A 1 91 ? 5.440 6.409 12.548 1.00 92.19 91 ILE A C 1
ATOM 734 O O . ILE A 1 91 ? 6.465 5.866 12.144 1.00 92.19 91 ILE A O 1
ATOM 738 N N . LYS A 1 92 ? 4.860 7.418 11.882 1.00 91.75 92 LYS A N 1
ATOM 739 C CA . LYS A 1 92 ? 5.443 8.030 10.679 1.00 91.75 92 LYS A CA 1
ATOM 740 C C . LYS A 1 92 ? 6.860 8.537 10.961 1.00 91.75 92 LYS A C 1
ATOM 742 O O . LYS A 1 92 ? 7.764 8.224 10.194 1.00 91.75 92 LYS A O 1
ATOM 747 N N . SER A 1 93 ? 7.047 9.294 12.044 1.00 90.44 93 SER A N 1
ATOM 748 C CA . SER A 1 93 ? 8.355 9.838 12.425 1.00 90.44 93 SER A CA 1
ATOM 749 C C . SER A 1 93 ? 9.387 8.728 12.627 1.00 90.44 93 SER A C 1
ATOM 751 O O . SER A 1 93 ? 10.471 8.789 12.052 1.00 90.44 93 SER A O 1
ATOM 753 N N . ASP A 1 94 ? 9.030 7.683 13.374 1.00 92.62 94 ASP A N 1
ATOM 754 C CA . ASP A 1 94 ? 9.939 6.576 13.690 1.00 92.62 94 ASP A CA 1
ATOM 755 C C . ASP A 1 94 ? 10.356 5.797 12.427 1.00 92.62 94 ASP A C 1
ATOM 757 O O . ASP A 1 94 ? 11.525 5.452 12.254 1.00 92.62 94 ASP A O 1
ATOM 761 N N . LEU A 1 95 ? 9.420 5.560 11.500 1.00 93.31 95 LEU A N 1
ATOM 762 C CA . LEU A 1 95 ? 9.700 4.849 10.248 1.00 93.31 95 LEU A CA 1
ATOM 763 C C . LEU A 1 95 ? 10.517 5.675 9.248 1.00 93.31 95 LEU A C 1
ATOM 765 O O . LEU A 1 95 ? 11.338 5.099 8.530 1.00 93.31 95 LEU A O 1
ATOM 769 N N . ILE A 1 96 ? 10.310 6.996 9.198 1.00 90.94 96 ILE A N 1
ATOM 770 C CA . ILE A 1 96 ? 11.124 7.902 8.374 1.00 90.94 96 ILE A CA 1
ATOM 771 C C . ILE A 1 96 ? 12.559 7.934 8.908 1.00 90.94 96 ILE A C 1
ATOM 773 O O . ILE A 1 96 ? 13.495 7.770 8.130 1.00 90.94 96 ILE A O 1
ATOM 777 N N . LEU A 1 97 ? 12.746 8.067 10.227 1.00 92.25 97 LEU A N 1
ATOM 778 C CA . LEU A 1 97 ? 14.076 8.033 10.853 1.00 92.25 97 LEU A CA 1
ATOM 779 C C . LEU A 1 97 ? 14.803 6.705 10.599 1.00 92.25 97 LEU A C 1
ATOM 781 O O . LEU A 1 97 ? 16.019 6.688 10.424 1.00 92.25 97 LEU A O 1
ATOM 785 N N . ALA A 1 98 ? 14.060 5.599 10.532 1.00 91.69 98 ALA A N 1
ATOM 786 C CA . ALA A 1 98 ? 14.592 4.278 10.209 1.00 91.69 98 ALA A CA 1
ATOM 787 C C . ALA A 1 98 ? 14.803 4.029 8.699 1.00 91.69 98 ALA A C 1
ATOM 789 O O . ALA A 1 98 ? 15.161 2.912 8.328 1.00 91.69 98 ALA A O 1
ATOM 790 N N . ASN A 1 99 ? 14.561 5.018 7.825 1.00 90.94 99 ASN A N 1
ATOM 791 C CA . ASN A 1 99 ? 14.613 4.895 6.360 1.00 90.94 99 ASN A CA 1
ATOM 792 C C . ASN A 1 99 ? 13.738 3.763 5.785 1.00 90.94 99 ASN A C 1
ATOM 794 O O . ASN A 1 99 ? 14.041 3.204 4.732 1.00 90.94 99 ASN A O 1
ATOM 798 N N . LYS A 1 100 ? 12.643 3.412 6.470 1.00 88.56 100 LYS A N 1
ATOM 799 C CA . LYS A 1 100 ? 11.728 2.344 6.028 1.00 88.56 100 LYS A CA 1
ATOM 800 C C . LYS A 1 100 ? 10.642 2.843 5.081 1.00 88.56 100 LYS A C 1
ATOM 802 O O . LYS A 1 100 ? 10.109 2.057 4.307 1.00 88.56 100 LYS A O 1
ATOM 807 N N . VAL A 1 101 ? 10.297 4.127 5.154 1.00 91.38 101 VAL A N 1
ATOM 808 C CA . VAL A 1 101 ? 9.263 4.772 4.330 1.00 91.38 101 VAL A CA 1
ATOM 809 C C . VAL A 1 101 ? 9.696 6.184 3.949 1.00 91.38 101 VAL A C 1
ATOM 811 O O . VAL A 1 101 ? 10.536 6.789 4.613 1.00 91.38 101 VAL A O 1
ATOM 814 N N . SER A 1 102 ? 9.097 6.723 2.893 1.00 86.81 102 SER A N 1
ATOM 815 C CA . SER A 1 102 ? 9.226 8.127 2.499 1.00 86.81 102 SER A CA 1
ATOM 816 C C . SER A 1 102 ? 8.032 8.944 2.986 1.00 86.81 102 SER A C 1
ATOM 818 O O . SER A 1 102 ? 6.936 8.423 3.203 1.00 86.81 102 SER A O 1
ATOM 820 N N . GLU A 1 103 ? 8.222 10.252 3.142 1.00 87.25 103 GLU A N 1
ATOM 821 C CA . GLU A 1 103 ? 7.095 11.157 3.347 1.00 87.25 103 GLU A CA 1
ATOM 822 C C . GLU A 1 103 ? 6.188 11.180 2.108 1.00 87.25 103 GLU A C 1
ATOM 824 O O . GLU A 1 103 ? 6.674 11.248 0.979 1.00 87.25 103 GLU A O 1
ATOM 829 N N . HIS A 1 104 ? 4.868 11.164 2.321 1.00 80.81 104 HIS A N 1
ATOM 830 C CA . HIS A 1 104 ? 3.905 11.266 1.231 1.00 80.81 104 HIS A CA 1
ATOM 831 C C . HIS A 1 104 ? 4.042 12.614 0.511 1.00 80.81 104 HIS A C 1
ATOM 833 O O . HIS A 1 104 ? 3.680 13.668 1.044 1.00 80.81 104 HIS A O 1
ATOM 839 N N . HIS A 1 105 ? 4.550 12.578 -0.721 1.00 72.75 105 HIS A N 1
ATOM 840 C CA . HIS A 1 105 ? 5.018 13.764 -1.445 1.00 72.75 105 HIS A CA 1
ATOM 841 C C . HIS A 1 105 ? 3.930 14.810 -1.737 1.00 72.75 105 HIS A C 1
ATOM 843 O O . HIS A 1 105 ? 4.253 15.975 -1.962 1.00 72.75 105 HIS A O 1
ATOM 849 N N . LEU A 1 106 ? 2.650 14.422 -1.726 1.00 70.56 106 LEU A N 1
ATOM 850 C CA . LEU A 1 106 ? 1.526 15.335 -1.961 1.00 70.56 106 LEU A CA 1
ATOM 851 C C . LEU A 1 106 ? 0.884 15.878 -0.680 1.00 70.56 106 LEU A C 1
ATOM 853 O O . LEU A 1 106 ? 0.284 16.949 -0.705 1.00 70.56 106 LEU A O 1
ATOM 857 N N . ILE A 1 107 ? 0.967 15.139 0.431 1.00 73.19 107 ILE A N 1
ATOM 858 C CA . ILE A 1 107 ? 0.224 15.443 1.668 1.00 73.19 107 ILE A CA 1
ATOM 859 C C . ILE A 1 107 ? 1.166 15.301 2.865 1.00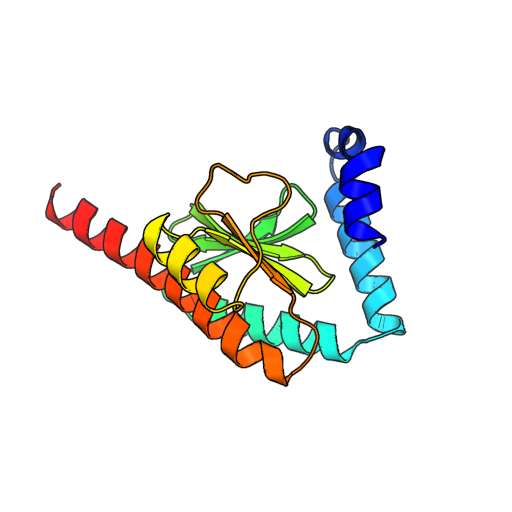 73.19 107 ILE A C 1
ATOM 861 O O . ILE A 1 107 ? 1.028 14.420 3.713 1.00 73.19 107 ILE A O 1
ATOM 865 N N . THR A 1 108 ? 2.139 16.200 2.928 1.00 70.25 108 THR A N 1
ATOM 866 C CA . THR A 1 108 ? 3.240 16.166 3.900 1.00 70.25 108 THR A CA 1
ATOM 867 C C . THR A 1 108 ? 2.764 16.372 5.345 1.00 70.25 108 THR A C 1
ATOM 869 O O . THR A 1 108 ? 3.161 15.648 6.254 1.00 70.25 108 THR A O 1
ATOM 872 N N . LYS A 1 109 ? 1.784 17.258 5.576 1.00 77.19 109 LYS A N 1
ATOM 873 C CA . LYS A 1 109 ? 1.180 17.508 6.905 1.00 77.19 109 LYS A CA 1
ATOM 874 C C . LYS A 1 109 ? 0.078 16.507 7.276 1.00 77.19 109 LYS A C 1
ATOM 876 O O . L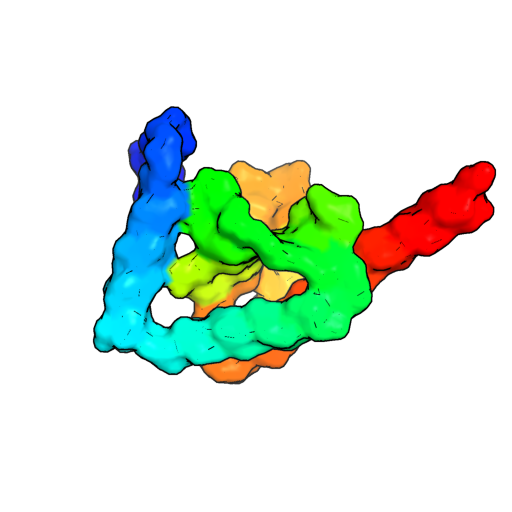YS A 1 109 ? -0.972 16.882 7.793 1.00 77.19 109 LYS A O 1
ATOM 881 N N . SER A 1 110 ? 0.299 15.231 6.987 1.00 84.38 110 SER A N 1
ATOM 882 C CA . SER A 1 110 ? -0.620 14.151 7.337 1.00 84.38 110 SER A CA 1
ATOM 883 C C . SER A 1 110 ? 0.120 12.931 7.882 1.00 84.38 110 SER A C 1
ATOM 885 O O . SER A 1 110 ? 1.352 12.881 7.905 1.00 84.38 110 SER A O 1
ATOM 887 N N . GLY A 1 111 ? -0.654 11.940 8.329 1.00 89.19 111 GLY A N 1
ATOM 888 C CA . GLY A 1 111 ? -0.133 10.630 8.709 1.00 89.19 111 GLY A CA 1
ATOM 889 C C . GLY A 1 111 ? 0.227 9.732 7.523 1.00 89.19 111 GLY A C 1
ATOM 890 O O . GLY A 1 111 ? 0.681 8.619 7.762 1.00 89.19 111 GLY A O 1
ATOM 891 N N . TRP A 1 112 ? 0.005 10.178 6.282 1.00 95.31 112 TRP A N 1
ATOM 892 C CA . TRP A 1 112 ? 0.331 9.398 5.094 1.00 95.31 112 TRP A CA 1
ATOM 893 C C . TRP A 1 112 ? 1.846 9.293 4.901 1.00 95.31 112 TRP A C 1
ATOM 895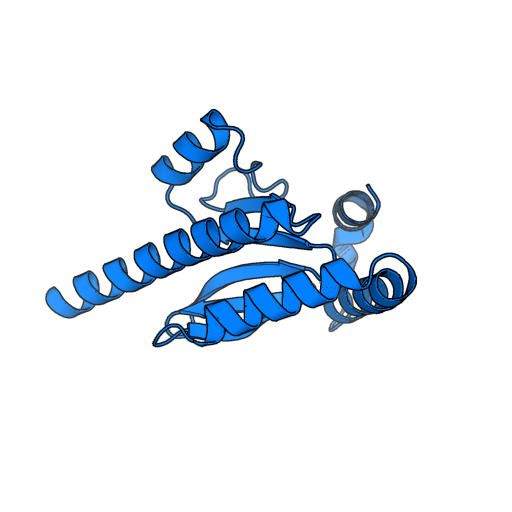 O O . TRP A 1 112 ? 2.584 10.283 5.005 1.00 95.31 112 TRP A O 1
ATOM 905 N N . VAL A 1 113 ? 2.290 8.074 4.617 1.00 95.19 113 VAL A N 1
ATOM 906 C CA . VAL A 1 113 ? 3.653 7.728 4.205 1.00 95.19 113 VAL A CA 1
ATOM 907 C C . VAL A 1 113 ? 3.598 6.920 2.921 1.00 95.19 113 VAL A C 1
ATOM 909 O O . VAL A 1 113 ? 2.591 6.266 2.663 1.00 95.19 113 VAL A O 1
ATOM 912 N N . THR A 1 114 ? 4.689 6.938 2.167 1.00 95.88 114 THR A N 1
ATOM 913 C CA . THR A 1 114 ? 4.829 6.188 0.919 1.00 95.88 114 THR A CA 1
ATOM 914 C C . THR A 1 114 ? 5.902 5.119 1.079 1.00 95.88 114 THR A C 1
ATOM 916 O O . THR A 1 114 ? 7.033 5.412 1.477 1.00 95.88 114 THR A O 1
ATOM 919 N N . TYR A 1 115 ? 5.567 3.882 0.735 1.00 97.00 115 TYR A N 1
ATOM 920 C CA . TYR A 1 115 ? 6.501 2.781 0.542 1.00 97.00 115 TYR A CA 1
ATOM 921 C C . TYR A 1 115 ? 6.552 2.406 -0.942 1.00 97.00 115 TYR A C 1
ATOM 923 O O . TYR A 1 115 ? 5.532 2.405 -1.625 1.00 97.00 115 TYR A O 1
ATOM 931 N N . TYR A 1 116 ? 7.742 2.095 -1.452 1.00 95.94 116 TYR A N 1
ATOM 932 C CA . TYR A 1 116 ? 7.934 1.701 -2.847 1.00 95.94 116 TYR A CA 1
ATOM 933 C C . TYR A 1 116 ? 8.218 0.202 -2.905 1.00 95.94 116 TYR A C 1
ATOM 935 O O . TYR A 1 116 ? 9.356 -0.212 -2.682 1.00 95.94 116 TYR A O 1
ATOM 943 N N . LEU A 1 117 ? 7.197 -0.596 -3.215 1.00 96.81 117 LEU A N 1
ATOM 944 C CA . LEU A 1 117 ? 7.340 -2.028 -3.453 1.00 96.81 117 LEU A CA 1
ATOM 945 C C . LEU A 1 117 ? 7.973 -2.243 -4.830 1.00 96.81 117 LEU A C 1
ATOM 947 O O . LEU A 1 117 ? 7.356 -1.971 -5.861 1.00 96.81 117 LEU A O 1
ATOM 951 N N . LYS A 1 118 ? 9.233 -2.678 -4.840 1.00 94.00 118 LYS A N 1
ATOM 952 C CA . LYS A 1 118 ? 10.019 -2.834 -6.071 1.00 94.00 118 LYS A CA 1
ATOM 953 C C . LYS A 1 118 ? 10.267 -4.284 -6.438 1.00 94.00 118 LYS A C 1
ATOM 955 O O . LYS A 1 118 ? 10.264 -4.573 -7.632 1.00 94.00 118 LYS A O 1
ATOM 960 N N . ASP A 1 119 ? 10.482 -5.114 -5.428 1.00 93.94 119 ASP A N 1
ATOM 961 C CA . ASP A 1 119 ? 11.006 -6.469 -5.507 1.00 93.94 119 ASP A CA 1
ATOM 962 C C . ASP A 1 119 ? 10.445 -7.331 -4.366 1.00 93.94 119 ASP A C 1
ATOM 964 O O . ASP A 1 119 ? 9.718 -6.860 -3.479 1.00 93.94 119 ASP A O 1
ATOM 968 N N . LYS A 1 120 ? 10.766 -8.621 -4.423 1.00 95.06 120 LYS A N 1
ATOM 969 C CA . LYS A 1 120 ? 10.266 -9.635 -3.500 1.00 95.06 120 LYS A CA 1
ATOM 970 C C . LYS A 1 120 ? 10.787 -9.434 -2.080 1.00 95.06 120 LYS A C 1
ATOM 972 O O . LYS A 1 120 ? 10.060 -9.684 -1.119 1.00 95.06 120 LYS A O 1
ATOM 977 N N . GLU A 1 121 ? 12.015 -8.946 -1.932 1.00 93.75 121 GLU A N 1
ATOM 978 C CA . GLU A 1 121 ? 12.620 -8.612 -0.644 1.00 93.75 121 GLU A CA 1
ATOM 979 C C . GLU A 1 121 ? 11.812 -7.531 0.090 1.00 93.75 121 GLU A C 1
ATOM 981 O O . GLU A 1 121 ? 11.674 -7.576 1.316 1.00 93.75 121 GLU A O 1
ATOM 986 N N . GLY A 1 122 ? 11.227 -6.587 -0.654 1.00 95.88 122 GLY A N 1
ATOM 987 C CA . GLY A 1 122 ? 10.374 -5.533 -0.114 1.00 95.88 122 GLY A CA 1
ATOM 988 C C . GLY A 1 122 ? 8.968 -5.969 0.313 1.00 95.88 122 GLY A C 1
ATOM 989 O O . GLY A 1 122 ? 8.327 -5.271 1.106 1.00 95.88 122 GLY A O 1
ATOM 990 N N . LEU A 1 123 ? 8.469 -7.118 -0.155 1.00 97.81 123 LEU A N 1
ATOM 991 C CA . LEU A 1 123 ? 7.080 -7.530 0.083 1.00 97.81 123 LEU A CA 1
ATOM 992 C C . LEU A 1 123 ? 6.769 -7.744 1.570 1.00 97.81 123 LEU A C 1
ATOM 994 O O . LEU A 1 123 ? 5.732 -7.291 2.054 1.00 97.81 123 LEU A O 1
ATOM 998 N N . ALA A 1 124 ? 7.679 -8.377 2.314 1.00 97.25 124 ALA A N 1
ATOM 999 C CA . ALA A 1 124 ? 7.489 -8.611 3.747 1.00 97.25 124 ALA A CA 1
ATOM 1000 C C . ALA A 1 124 ? 7.305 -7.290 4.514 1.00 97.25 124 ALA A C 1
ATOM 1002 O O . ALA A 1 124 ? 6.386 -7.154 5.321 1.00 97.25 124 ALA A O 1
ATOM 1003 N N . LEU A 1 125 ? 8.120 -6.279 4.194 1.00 97.12 125 LEU A N 1
ATOM 1004 C CA . LEU A 1 125 ? 7.997 -4.953 4.793 1.00 97.12 125 LEU A CA 1
ATOM 1005 C C . LEU A 1 125 ? 6.700 -4.250 4.362 1.00 97.12 125 LEU A C 1
ATOM 1007 O O . LEU A 1 125 ? 6.064 -3.603 5.192 1.00 97.12 125 LEU A O 1
ATOM 1011 N N . ALA A 1 126 ? 6.276 -4.389 3.102 1.00 98.31 126 ALA A N 1
ATOM 1012 C CA . ALA A 1 126 ? 4.998 -3.846 2.636 1.00 98.31 126 ALA A CA 1
ATOM 1013 C C . ALA A 1 126 ? 3.811 -4.423 3.428 1.00 98.31 126 ALA A C 1
ATOM 1015 O O . ALA A 1 126 ? 2.962 -3.666 3.905 1.00 98.31 126 ALA A O 1
ATOM 1016 N N . ILE A 1 127 ? 3.790 -5.746 3.627 1.00 98.44 127 ILE A N 1
ATOM 1017 C CA . ILE A 1 127 ? 2.770 -6.440 4.425 1.00 98.44 127 ILE A CA 1
ATOM 1018 C C . ILE A 1 127 ? 2.815 -5.967 5.883 1.00 98.44 127 ILE A C 1
ATOM 1020 O O . ILE A 1 127 ? 1.767 -5.647 6.445 1.00 98.44 127 ILE A O 1
ATOM 1024 N N . ASP A 1 128 ? 4.001 -5.856 6.486 1.00 97.81 128 ASP A N 1
ATOM 1025 C CA . ASP A 1 128 ? 4.162 -5.391 7.869 1.00 97.81 128 ASP A CA 1
ATOM 1026 C C . ASP A 1 128 ? 3.652 -3.958 8.069 1.00 97.81 128 ASP A C 1
ATOM 1028 O O . ASP A 1 128 ? 2.947 -3.667 9.042 1.00 97.81 128 ASP A O 1
ATOM 1032 N N . LEU A 1 129 ? 3.974 -3.053 7.141 1.00 98.12 129 LEU A N 1
ATOM 1033 C CA . LEU A 1 129 ? 3.515 -1.665 7.179 1.00 98.12 129 LEU A CA 1
ATOM 1034 C C . LEU A 1 129 ? 1.991 -1.573 7.017 1.00 98.12 129 LEU A C 1
ATOM 1036 O O . LEU A 1 129 ? 1.329 -0.824 7.744 1.00 98.12 129 LEU A O 1
ATOM 1040 N N . LEU A 1 130 ? 1.424 -2.359 6.101 1.00 98.00 130 LEU A N 1
ATOM 1041 C CA . LEU A 1 130 ? -0.015 -2.414 5.873 1.00 98.00 130 LEU A CA 1
ATOM 1042 C C . LEU A 1 130 ? -0.748 -3.007 7.091 1.00 98.00 130 LEU A C 1
ATOM 1044 O O . LEU A 1 130 ? -1.757 -2.458 7.542 1.00 98.00 130 LEU A O 1
ATOM 1048 N N . ALA A 1 131 ? -0.191 -4.059 7.699 1.00 97.94 131 ALA A N 1
ATOM 1049 C CA . ALA A 1 131 ? -0.711 -4.677 8.916 1.00 97.94 131 ALA A CA 1
ATOM 1050 C C . ALA A 1 131 ? -0.636 -3.726 10.121 1.00 97.94 131 ALA A C 1
ATOM 1052 O O . ALA A 1 131 ? -1.542 -3.707 10.959 1.00 97.94 131 ALA A O 1
ATOM 1053 N N . LEU A 1 132 ? 0.416 -2.908 10.218 1.00 96.75 132 LEU A N 1
ATOM 1054 C CA . LEU A 1 132 ? 0.550 -1.877 11.247 1.00 96.75 132 LEU A CA 1
ATOM 1055 C C . LEU A 1 132 ? -0.569 -0.830 11.142 1.00 96.75 132 LEU A C 1
ATOM 1057 O O . LEU A 1 132 ? -1.186 -0.473 12.153 1.00 96.75 132 LEU A O 1
ATOM 1061 N N . ALA A 1 133 ? -0.871 -0.370 9.926 1.00 97.19 133 ALA A N 1
ATOM 1062 C CA . ALA A 1 133 ? -1.969 0.561 9.678 1.00 97.19 133 ALA A CA 1
ATOM 1063 C C . ALA A 1 133 ? -3.338 -0.065 9.980 1.00 97.19 133 ALA A C 1
ATOM 1065 O O . ALA A 1 133 ? -4.139 0.547 10.694 1.00 97.19 133 ALA A O 1
ATOM 1066 N N . TYR A 1 134 ? -3.563 -1.306 9.536 1.00 97.31 134 TYR A N 1
ATOM 1067 C CA . TYR A 1 134 ? -4.765 -2.084 9.840 1.00 97.31 134 TYR A CA 1
ATOM 1068 C C . TYR A 1 134 ? -4.990 -2.226 11.356 1.00 97.31 134 TYR A C 1
ATOM 1070 O O . TYR A 1 134 ? -6.040 -1.844 11.878 1.00 97.31 134 TYR A O 1
ATOM 1078 N N . LYS A 1 135 ? -3.978 -2.682 12.110 1.00 96.31 135 LYS A N 1
ATOM 1079 C CA . LYS A 1 135 ? -4.068 -2.847 13.573 1.00 96.31 135 LYS A CA 1
ATOM 1080 C C . LYS A 1 135 ? -4.426 -1.540 14.271 1.00 96.31 135 LYS A C 1
ATOM 1082 O O . LYS A 1 135 ? -5.225 -1.538 15.209 1.00 96.31 135 LYS A O 1
ATOM 1087 N N . ARG A 1 136 ? -3.880 -0.410 13.814 1.00 94.31 136 ARG A N 1
ATOM 1088 C CA . ARG A 1 136 ? -4.205 0.911 14.364 1.00 94.31 136 ARG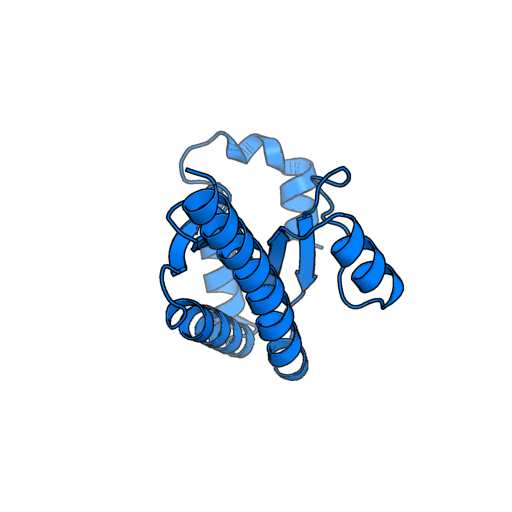 A CA 1
ATOM 1089 C C . ARG A 1 136 ? -5.679 1.270 14.171 1.00 94.31 136 ARG A C 1
ATOM 1091 O O . ARG A 1 136 ? -6.303 1.754 15.118 1.00 94.31 136 ARG A O 1
ATOM 1098 N N . VAL A 1 137 ? -6.231 1.080 12.972 1.00 94.44 137 VAL A N 1
ATOM 1099 C CA . VAL A 1 137 ? -7.642 1.417 12.707 1.00 94.44 137 VAL A CA 1
ATOM 1100 C C . VAL A 1 137 ? -8.599 0.450 13.407 1.00 94.44 137 VAL A C 1
ATOM 1102 O O . VAL A 1 137 ? -9.580 0.909 13.998 1.00 94.44 137 VAL A O 1
ATOM 1105 N N . ALA A 1 138 ? -8.252 -0.838 13.481 1.00 92.88 138 ALA A N 1
ATOM 1106 C CA . ALA A 1 138 ? -8.996 -1.839 14.242 1.00 92.88 138 ALA A CA 1
ATOM 1107 C C . ALA A 1 138 ? -9.020 -1.524 15.749 1.00 92.88 138 ALA A C 1
ATOM 1109 O O . ALA A 1 138 ? -10.085 -1.486 16.368 1.00 92.88 138 ALA A O 1
ATOM 1110 N N . SER A 1 139 ? -7.868 -1.184 16.339 1.00 90.31 139 SER A N 1
ATOM 1111 C CA . SER A 1 139 ? -7.767 -0.858 17.773 1.00 90.31 139 SER A CA 1
ATOM 1112 C C . SER A 1 139 ? -8.588 0.378 18.148 1.00 90.31 139 SER A C 1
ATOM 1114 O O . SER A 1 139 ? -9.248 0.408 19.187 1.00 90.31 139 SER A O 1
ATOM 1116 N N . ARG A 1 140 ? -8.593 1.404 17.286 1.00 82.38 140 ARG A N 1
ATOM 1117 C CA . ARG A 1 140 ? -9.416 2.609 17.481 1.00 82.38 140 ARG A CA 1
ATOM 1118 C C . ARG A 1 140 ? -10.907 2.300 17.457 1.00 82.38 140 ARG A C 1
ATOM 1120 O O . ARG A 1 140 ? -11.648 2.895 18.234 1.00 82.38 140 ARG A O 1
ATOM 1127 N N . LYS A 1 141 ? -11.349 1.385 16.591 1.00 79.38 141 LYS A N 1
ATOM 1128 C CA . LYS A 1 141 ? -12.753 0.971 16.529 1.00 79.38 141 LYS A CA 1
ATOM 1129 C C . LYS A 1 141 ? -13.167 0.223 17.793 1.00 79.38 141 LYS A C 1
ATOM 1131 O O . LYS A 1 141 ? -14.194 0.570 18.363 1.00 79.38 141 LYS A O 1
ATOM 1136 N N . VAL A 1 142 ? -12.341 -0.712 18.273 1.00 75.25 142 VAL A N 1
ATOM 1137 C CA . VAL A 1 142 ? -12.581 -1.416 19.546 1.00 75.25 142 VAL A CA 1
ATOM 1138 C C . VAL A 1 142 ? -12.714 -0.427 20.706 1.00 75.25 142 VAL A C 1
ATOM 1140 O O . VAL A 1 142 ? -13.644 -0.537 21.500 1.00 75.25 142 VAL A O 1
ATOM 1143 N N . LEU A 1 143 ? -11.821 0.564 20.792 1.00 74.62 143 LEU A N 1
ATOM 1144 C CA . LEU A 1 143 ? -11.901 1.612 21.816 1.00 74.62 143 LEU A CA 1
ATOM 1145 C C . LEU A 1 143 ? -13.177 2.454 21.688 1.00 74.62 143 LEU A C 1
ATOM 1147 O O . LEU A 1 143 ? -13.842 2.693 22.689 1.00 74.62 143 LEU A O 1
ATOM 1151 N N . ALA A 1 144 ? -13.545 2.865 20.473 1.00 72.69 144 ALA A N 1
ATOM 1152 C CA . ALA A 1 144 ? -14.760 3.642 20.236 1.00 72.69 144 ALA A CA 1
ATOM 1153 C C . ALA A 1 144 ? -16.037 2.864 20.598 1.00 72.69 144 ALA A C 1
ATOM 1155 O O . ALA A 1 144 ? -16.960 3.452 21.144 1.00 72.69 144 ALA A O 1
ATOM 1156 N N . THR A 1 145 ? -16.084 1.553 20.338 1.00 75.25 145 THR A N 1
ATOM 1157 C CA . THR A 1 145 ? -17.218 0.693 20.719 1.00 75.25 145 THR A CA 1
ATOM 1158 C C . THR A 1 145 ? -17.307 0.467 22.231 1.00 75.25 145 THR A C 1
ATOM 1160 O O . THR A 1 145 ? -18.404 0.297 22.736 1.00 75.25 145 THR A O 1
ATOM 1163 N N . LYS A 1 146 ? -16.188 0.481 22.971 1.00 65.50 146 LYS A N 1
ATOM 1164 C CA . LYS A 1 146 ? -16.189 0.338 24.442 1.00 65.50 146 LYS A CA 1
ATOM 1165 C C . LYS A 1 146 ? -16.623 1.601 25.197 1.00 65.50 146 LYS A C 1
ATOM 1167 O O . LYS A 1 146 ? -16.919 1.510 26.383 1.00 65.50 146 LYS A O 1
ATOM 1172 N N . LEU A 1 147 ? -16.569 2.763 24.548 1.00 66.94 147 LEU A N 1
ATOM 1173 C CA . LEU A 1 147 ? -16.899 4.069 25.134 1.00 66.94 147 LEU A CA 1
ATOM 1174 C C . LEU A 1 147 ? -18.311 4.561 24.764 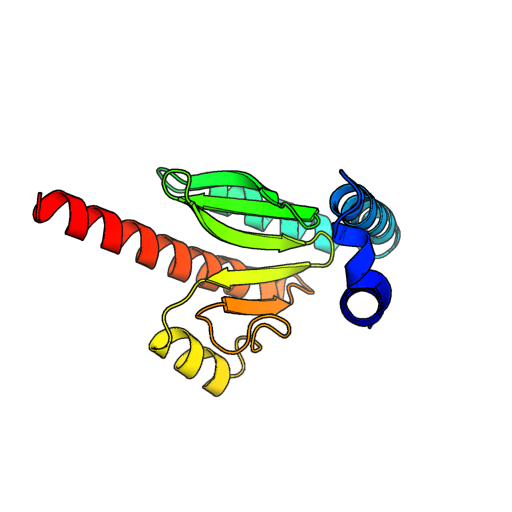1.00 66.94 147 LEU A C 1
ATOM 1176 O O . LEU A 1 147 ? -18.684 5.656 25.181 1.00 66.94 147 LEU A O 1
ATOM 1180 N N . ALA A 1 148 ? -19.049 3.792 23.961 1.00 59.41 148 ALA A N 1
ATOM 1181 C CA . ALA A 1 148 ? -20.422 4.060 23.538 1.00 59.41 148 ALA A CA 1
ATOM 1182 C C . ALA A 1 148 ? -21.397 3.175 24.321 1.00 59.41 148 ALA A C 1
ATOM 1184 O O . ALA A 1 148 ? -22.510 3.665 24.604 1.00 59.41 148 ALA A O 1
#

Radius of gyration: 15.52 Å; chains: 1; bounding box: 35×31×45 Å

Sequence (148 aa):
MLFSFVVKYLGFLKGIPLLAQIFDNVMKLWLFVVDPERLDLLDELENTALKWEQNSVALHQYGGIQFNFSGKEFAHVHSNGILDILLSAQIKSDLILANKVSEHHLITKSGWVTYYLKDKEGLALAIDLLALAYKRVASRKVLATKLA

Foldseek 3Di:
DVVVVCCVPVVVCLPPPCPLQVVLVVVLVVCCVVPVVLVVLVVVLVVLQVPDPQWDWDADSRHFIFIDRVRHTAWTAGSQQWIKGQADPVVQVVCVVVVNWAQPPPCNVGSITIDGRDDPVCSVSSNVRNVNSVVVVVVVVVVVVVVD

pLDDT: mean 92.16, std 7.84, range [59.41, 98.5]